Protein AF-A0A1Y2HJT8-F1 (afdb_monomer)

pLDDT: mean 83.28, std 17.01, range [41.62, 96.31]

Nearest PDB structures (foldseek):
  5lpi-assembly3_A  TM=7.945E-01  e=3.419E-09  Homo sapiens
  3hcs-assembly1_A  TM=4.960E-01  e=1.122E-01  Homo sapiens
  2d9k-assembly1_A  TM=3.117E-01  e=1.981E-01  Homo sapiens
  8fjk-assembly1_D  TM=6.613E-01  e=2.090E+00  Golden shiner reovirus
  7qbf-assembly1_C  TM=3.068E-01  e=7.071E+00  Homo sapiens

Structure (mmCIF, N/CA/C/O backbone):
data_AF-A0A1Y2HJT8-F1
#
_entry.id   AF-A0A1Y2HJT8-F1
#
loop_
_atom_site.group_PDB
_atom_site.id
_atom_site.type_symbol
_atom_site.label_atom_id
_atom_site.label_alt_id
_atom_site.label_comp_id
_atom_site.label_asym_id
_atom_site.label_entity_id
_atom_site.label_seq_id
_atom_site.pdbx_PDB_ins_code
_atom_site.Cartn_x
_atom_site.Cartn_y
_atom_site.Cartn_z
_atom_site.occupancy
_atom_site.B_iso_or_equiv
_atom_site.auth_seq_id
_atom_site.auth_comp_id
_atom_site.auth_asym_id
_atom_site.auth_atom_id
_atom_site.pdbx_PDB_model_num
ATOM 1 N N . MET A 1 1 ? 83.155 21.184 11.699 1.00 43.50 1 MET A N 1
ATOM 2 C CA . MET A 1 1 ? 82.517 20.005 11.073 1.00 43.50 1 MET A CA 1
ATOM 3 C C . MET A 1 1 ? 81.150 19.841 11.724 1.00 43.50 1 MET A C 1
ATOM 5 O O . MET A 1 1 ? 81.103 19.857 12.939 1.00 43.50 1 MET A O 1
ATOM 9 N N . SER A 1 2 ? 80.002 19.804 11.066 1.00 46.09 2 SER A N 1
ATOM 10 C CA . SER A 1 2 ? 79.662 19.894 9.652 1.00 46.09 2 SER A CA 1
ATOM 11 C C . SER A 1 2 ? 78.212 20.370 9.563 1.00 46.09 2 SER A C 1
ATOM 13 O O . SER A 1 2 ? 77.391 20.065 10.424 1.00 46.09 2 SER A O 1
ATOM 15 N N . THR A 1 3 ? 77.941 21.147 8.527 1.00 60.69 3 THR A N 1
ATOM 16 C CA . THR A 1 3 ? 76.623 21.565 8.058 1.00 60.69 3 THR A CA 1
ATOM 17 C C . THR A 1 3 ? 75.891 20.402 7.377 1.00 60.69 3 THR A C 1
ATOM 19 O O . THR A 1 3 ? 76.518 19.525 6.790 1.00 60.69 3 THR A O 1
ATOM 22 N N . ALA A 1 4 ? 74.561 20.435 7.388 1.00 49.19 4 ALA A N 1
ATOM 23 C CA . ALA A 1 4 ? 73.686 19.744 6.434 1.00 49.19 4 ALA A CA 1
ATOM 24 C C . ALA A 1 4 ? 72.440 20.643 6.306 1.00 49.19 4 ALA A C 1
ATOM 26 O O . ALA A 1 4 ? 71.782 20.887 7.310 1.00 49.19 4 ALA A O 1
ATOM 27 N N . SER A 1 5 ? 72.184 21.408 5.242 1.00 43.91 5 SER A N 1
ATOM 28 C CA . SER A 1 5 ? 72.193 21.207 3.782 1.00 43.91 5 SER A CA 1
ATOM 29 C C . SER A 1 5 ? 70.939 20.495 3.242 1.00 43.91 5 SER A C 1
ATOM 31 O O . SER A 1 5 ? 70.739 19.304 3.440 1.00 43.91 5 SER A O 1
ATOM 33 N N . ALA A 1 6 ? 70.127 21.340 2.600 1.00 47.78 6 ALA A N 1
ATOM 34 C CA . ALA A 1 6 ? 68.951 21.233 1.729 1.00 47.78 6 ALA A CA 1
ATOM 35 C C . ALA A 1 6 ? 68.464 19.889 1.121 1.00 47.78 6 ALA A C 1
ATOM 37 O O . ALA A 1 6 ? 69.253 19.118 0.591 1.00 47.78 6 ALA A O 1
ATOM 38 N N . ALA A 1 7 ? 67.117 19.772 1.118 1.00 55.16 7 ALA A N 1
ATOM 39 C CA . ALA A 1 7 ? 66.117 19.383 0.084 1.00 55.16 7 ALA A CA 1
ATOM 40 C C . ALA A 1 7 ? 66.413 18.274 -0.962 1.00 55.16 7 ALA A C 1
ATOM 42 O O . ALA A 1 7 ? 67.520 18.175 -1.479 1.00 55.16 7 ALA A O 1
ATOM 43 N N . PRO A 1 8 ? 65.387 17.487 -1.369 1.00 49.69 8 PRO A N 1
ATOM 44 C CA . PRO A 1 8 ? 64.546 17.836 -2.539 1.00 49.69 8 PRO A CA 1
ATOM 45 C C . PRO A 1 8 ? 63.045 17.499 -2.319 1.00 49.69 8 PRO A C 1
ATOM 47 O O . PRO A 1 8 ? 62.695 16.668 -1.493 1.00 49.69 8 PRO A O 1
ATOM 50 N N . GLY A 1 9 ? 62.074 18.204 -2.907 1.00 51.16 9 GLY A N 1
ATOM 51 C CA . GLY A 1 9 ? 61.703 18.083 -4.320 1.00 51.16 9 GLY A CA 1
ATOM 52 C C . GLY A 1 9 ? 60.765 16.884 -4.534 1.00 51.16 9 GLY A C 1
ATOM 53 O O . GLY A 1 9 ? 61.229 15.808 -4.893 1.00 51.16 9 GLY A O 1
ATOM 54 N N . GLY A 1 10 ? 59.461 17.065 -4.295 1.00 42.94 10 GLY A N 1
ATOM 55 C CA . GLY A 1 10 ? 58.412 16.072 -4.571 1.00 42.94 10 GLY A CA 1
ATOM 56 C C . GLY A 1 10 ? 57.472 16.555 -5.686 1.00 42.94 10 GLY A C 1
ATOM 57 O O . GLY A 1 10 ? 57.237 17.761 -5.784 1.00 42.94 10 GLY A O 1
ATOM 58 N N . PRO A 1 11 ? 56.971 15.661 -6.557 1.00 44.94 11 PRO A N 1
ATOM 59 C CA . PRO A 1 11 ? 56.365 16.034 -7.827 1.00 44.94 11 PRO A CA 1
ATOM 60 C C . PRO A 1 11 ? 54.976 16.648 -7.644 1.00 44.94 11 PRO A C 1
ATOM 62 O O . PRO A 1 11 ? 54.142 16.157 -6.885 1.00 44.94 11 PRO A O 1
ATOM 65 N N . SER A 1 12 ? 54.727 17.713 -8.403 1.00 52.94 12 SER A N 1
ATOM 66 C CA . SER A 1 12 ? 53.395 18.254 -8.640 1.00 52.94 12 SER A CA 1
ATOM 67 C C . SER A 1 12 ? 52.624 17.239 -9.487 1.00 52.94 12 SER A C 1
ATOM 69 O O . SER A 1 12 ? 52.831 17.131 -10.695 1.00 52.94 12 SER A O 1
ATOM 71 N N . VAL A 1 13 ? 51.796 16.425 -8.832 1.00 53.59 13 VAL A N 1
ATOM 72 C CA . VAL A 1 13 ? 50.850 15.545 -9.515 1.00 53.59 13 VAL A CA 1
ATOM 73 C C . VAL A 1 13 ? 49.698 16.405 -10.021 1.00 53.59 13 VAL A C 1
ATOM 75 O O . VAL A 1 13 ? 48.889 16.919 -9.251 1.00 53.59 13 VAL A O 1
ATOM 78 N N . ALA A 1 14 ? 49.660 16.606 -11.336 1.00 51.12 14 ALA A N 1
ATOM 79 C CA . ALA A 1 14 ? 48.489 17.121 -12.021 1.00 51.12 14 ALA A CA 1
ATOM 80 C C . ALA A 1 14 ? 47.338 16.139 -11.768 1.00 51.12 14 ALA A C 1
ATOM 82 O O . ALA A 1 14 ? 47.314 15.038 -12.318 1.00 51.12 14 ALA A O 1
ATOM 83 N N . GLY A 1 15 ? 46.424 16.525 -10.877 1.00 41.62 15 GLY A N 1
ATOM 84 C CA . GLY A 1 15 ? 45.178 15.817 -10.633 1.00 41.62 15 GLY A CA 1
ATOM 85 C C . GLY A 1 15 ? 44.339 15.841 -11.902 1.00 41.62 15 GLY A C 1
ATOM 86 O O . GLY A 1 15 ? 43.641 16.815 -12.174 1.00 41.62 15 GLY A O 1
ATOM 87 N N . GLY A 1 16 ? 44.450 14.775 -12.692 1.00 45.28 16 GLY A N 1
ATOM 88 C CA . GLY A 1 16 ? 43.502 14.464 -13.745 1.00 45.28 16 GLY A CA 1
ATOM 89 C C . GLY A 1 16 ? 42.124 14.298 -13.119 1.00 45.28 16 GLY A C 1
ATOM 90 O O . GLY A 1 16 ? 41.935 13.479 -12.221 1.00 45.28 16 GLY A O 1
ATOM 91 N N . GLN A 1 17 ? 41.180 15.110 -13.583 1.00 54.59 17 GLN A N 1
ATOM 92 C CA . GLN A 1 17 ? 39.759 14.942 -13.323 1.00 54.59 17 GLN A CA 1
ATOM 93 C C . GLN A 1 17 ? 39.335 13.579 -13.878 1.00 54.59 17 GLN A C 1
ATOM 95 O O . GLN A 1 17 ? 39.165 13.410 -15.085 1.00 54.59 17 GLN A O 1
ATOM 100 N N . ALA A 1 18 ? 39.218 12.593 -12.990 1.00 49.88 18 ALA A N 1
ATOM 101 C CA . ALA A 1 18 ? 38.551 11.340 -13.287 1.00 49.88 18 ALA A CA 1
ATOM 102 C C . ALA A 1 18 ? 37.048 11.569 -13.118 1.00 49.88 18 ALA A C 1
ATOM 104 O O . ALA A 1 18 ? 36.541 11.773 -12.018 1.00 49.88 18 ALA A O 1
ATOM 105 N N . ASN A 1 19 ? 36.403 11.608 -14.274 1.00 51.94 19 ASN A N 1
ATOM 106 C CA . ASN A 1 19 ? 34.976 11.643 -14.524 1.00 51.94 19 ASN A CA 1
ATOM 107 C C . ASN A 1 19 ? 34.209 10.604 -13.674 1.00 51.94 19 ASN A C 1
ATOM 109 O O . ASN A 1 19 ? 34.490 9.407 -13.718 1.00 51.94 19 ASN A O 1
ATOM 113 N N . GLU A 1 20 ? 33.289 11.141 -12.877 1.00 58.72 20 GLU A N 1
ATOM 114 C CA . GLU A 1 20 ? 31.968 10.642 -12.487 1.00 58.72 20 GLU A CA 1
ATOM 115 C C . GLU A 1 20 ? 31.609 9.197 -12.890 1.00 58.72 20 GLU A C 1
ATOM 117 O O . GLU A 1 20 ? 31.268 8.893 -14.027 1.00 58.72 20 GLU A O 1
ATOM 122 N N . THR A 1 21 ? 31.526 8.317 -11.893 1.00 55.56 21 THR A N 1
ATOM 123 C CA . THR A 1 21 ? 30.474 7.282 -11.834 1.00 55.56 21 THR A CA 1
ATOM 124 C C . THR A 1 21 ? 29.964 7.185 -10.396 1.00 55.56 21 THR A C 1
ATOM 126 O O . THR A 1 21 ? 29.971 6.139 -9.755 1.00 55.56 21 THR A O 1
ATOM 129 N N . GLU A 1 22 ? 29.522 8.320 -9.856 1.00 59.09 22 GLU A N 1
ATOM 130 C CA . GLU A 1 22 ? 28.626 8.327 -8.702 1.00 59.09 22 GLU A CA 1
ATOM 131 C C . GLU A 1 22 ? 27.215 8.031 -9.223 1.00 59.09 22 GLU A C 1
ATOM 133 O O . GLU A 1 22 ? 26.546 8.920 -9.745 1.00 59.09 22 GLU A O 1
ATOM 138 N N . GLY A 1 23 ? 26.765 6.772 -9.167 1.00 50.97 23 GLY A N 1
ATOM 139 C CA . GLY A 1 23 ? 25.439 6.473 -9.710 1.00 50.97 23 GLY A CA 1
ATOM 140 C C . GLY A 1 23 ? 24.954 5.031 -9.754 1.00 50.97 23 GLY A C 1
ATOM 141 O O . GLY A 1 23 ? 24.045 4.770 -10.532 1.00 50.97 23 GLY A O 1
ATOM 142 N N . ASP A 1 24 ? 25.472 4.111 -8.939 1.00 48.06 24 ASP A N 1
ATOM 143 C CA . ASP A 1 24 ? 24.858 2.779 -8.776 1.00 48.06 24 ASP A CA 1
ATOM 144 C C . ASP A 1 24 ? 23.810 2.764 -7.647 1.00 48.06 24 ASP A C 1
ATOM 146 O O . ASP A 1 24 ? 23.701 1.837 -6.855 1.00 48.06 24 ASP A O 1
ATOM 150 N N . TRP A 1 25 ? 23.020 3.832 -7.523 1.00 54.72 25 TRP A N 1
ATOM 151 C CA . TRP A 1 25 ? 21.911 3.879 -6.558 1.00 54.72 25 TRP A CA 1
ATOM 152 C C . TRP A 1 25 ? 20.639 3.204 -7.105 1.00 54.72 25 TRP A C 1
ATOM 154 O O . TRP A 1 25 ? 19.571 3.317 -6.508 1.00 54.72 25 TRP A O 1
ATOM 164 N N . ASN A 1 26 ? 20.739 2.522 -8.254 1.00 54.78 26 ASN A N 1
ATOM 165 C CA . ASN A 1 26 ? 19.622 1.924 -8.982 1.00 54.78 26 ASN A CA 1
ATOM 166 C C . ASN A 1 26 ? 19.944 0.524 -9.532 1.00 54.78 26 ASN A C 1
ATOM 168 O O . ASN A 1 26 ? 19.598 0.202 -10.666 1.00 54.78 26 ASN A O 1
ATOM 172 N N . LEU A 1 27 ? 20.637 -0.305 -8.751 1.00 57.38 27 LEU A N 1
ATOM 173 C CA . LEU A 1 27 ? 21.168 -1.582 -9.240 1.00 57.38 27 LEU A CA 1
ATOM 174 C C . LEU A 1 27 ? 20.083 -2.588 -9.697 1.00 57.38 27 LEU A C 1
ATOM 176 O O . LEU A 1 27 ? 20.407 -3.547 -10.389 1.00 57.38 27 LEU A O 1
ATOM 180 N N . ASP A 1 28 ? 18.795 -2.358 -9.405 1.00 70.19 28 ASP A N 1
ATOM 181 C CA . ASP A 1 28 ? 17.726 -3.284 -9.807 1.00 70.19 28 ASP A CA 1
ATOM 182 C C . ASP A 1 28 ? 16.522 -2.669 -10.533 1.00 70.19 28 ASP A C 1
ATOM 184 O O . ASP A 1 28 ? 15.676 -3.442 -10.990 1.00 70.19 28 ASP A O 1
ATOM 188 N N . PHE A 1 29 ? 16.377 -1.339 -10.656 1.00 88.00 29 PHE A N 1
ATOM 189 C CA . PHE A 1 29 ? 15.188 -0.726 -11.279 1.00 88.00 29 PHE A CA 1
ATOM 190 C C . PHE A 1 29 ? 13.863 -1.345 -10.778 1.00 88.00 29 PHE A C 1
ATOM 192 O O . PHE A 1 29 ? 12.926 -1.590 -11.544 1.00 88.00 29 PHE A O 1
ATOM 199 N N . THR A 1 30 ? 13.826 -1.700 -9.489 1.00 91.19 30 THR A N 1
ATOM 200 C CA . THR A 1 30 ? 12.803 -2.567 -8.896 1.00 91.19 30 THR A CA 1
ATOM 201 C C . THR A 1 30 ? 12.128 -1.865 -7.728 1.00 91.19 30 THR A C 1
ATOM 203 O O . THR A 1 30 ? 12.785 -1.335 -6.835 1.00 91.19 30 THR A O 1
ATOM 206 N N . CYS A 1 31 ? 10.798 -1.889 -7.708 1.00 92.88 31 CYS A N 1
ATOM 207 C CA . CYS A 1 31 ? 10.030 -1.424 -6.559 1.00 92.88 31 CYS A CA 1
ATOM 208 C C . CYS A 1 31 ? 10.126 -2.424 -5.402 1.00 92.88 31 CYS A C 1
ATOM 210 O O . CYS A 1 31 ? 9.783 -3.591 -5.563 1.00 92.88 31 CYS A O 1
ATOM 212 N N . VAL A 1 32 ? 10.498 -1.962 -4.208 1.00 92.19 32 VAL A N 1
ATOM 213 C CA . VAL A 1 32 ? 10.660 -2.835 -3.029 1.00 92.19 32 VAL A CA 1
ATOM 214 C C . VAL A 1 32 ? 9.343 -3.389 -2.468 1.00 92.19 32 VAL A C 1
ATOM 216 O O . VAL A 1 32 ? 9.360 -4.386 -1.759 1.00 92.19 32 VAL A O 1
ATOM 219 N N . PHE A 1 33 ? 8.199 -2.771 -2.784 1.00 94.75 33 PHE A N 1
ATOM 220 C CA . PHE A 1 33 ? 6.894 -3.168 -2.233 1.00 94.75 33 PHE A CA 1
ATOM 221 C C . PHE A 1 33 ? 6.113 -4.115 -3.149 1.00 94.75 33 PHE A C 1
ATOM 223 O O . PHE A 1 33 ? 5.450 -5.041 -2.684 1.00 94.75 33 PHE A O 1
ATOM 230 N N . CYS A 1 34 ? 6.123 -3.856 -4.461 1.00 94.19 34 CYS A N 1
ATOM 231 C CA . CYS A 1 34 ? 5.406 -4.682 -5.438 1.00 94.19 34 CYS A CA 1
ATOM 232 C C . CYS A 1 34 ? 6.320 -5.549 -6.302 1.00 94.19 34 CYS A C 1
ATOM 234 O O . CYS A 1 34 ? 5.803 -6.364 -7.059 1.00 94.19 34 CYS A O 1
ATOM 236 N N . GLU A 1 35 ? 7.640 -5.370 -6.213 1.00 92.31 35 GLU A N 1
ATOM 237 C CA . GLU A 1 35 ? 8.641 -6.123 -6.978 1.00 92.31 35 GLU A CA 1
ATOM 238 C C . GLU A 1 35 ? 8.443 -6.028 -8.502 1.00 92.31 35 GLU A C 1
ATOM 240 O O . GLU A 1 35 ? 8.835 -6.922 -9.257 1.00 92.31 35 GLU A O 1
ATOM 245 N N . GLU A 1 36 ? 7.825 -4.934 -8.968 1.00 92.88 36 GLU A N 1
ATOM 246 C CA . GLU A 1 36 ? 7.822 -4.533 -10.377 1.00 92.88 36 GLU A CA 1
ATOM 247 C C . GLU A 1 36 ? 9.243 -4.149 -10.771 1.00 92.88 36 GLU A C 1
ATOM 249 O O . GLU A 1 36 ? 9.843 -3.282 -10.137 1.00 92.88 36 GLU A O 1
ATOM 254 N N . VAL A 1 37 ? 9.754 -4.786 -11.822 1.00 90.69 37 VAL A N 1
ATOM 255 C CA . VAL A 1 37 ? 11.025 -4.424 -12.453 1.00 90.69 37 VAL A CA 1
ATOM 256 C C . VAL A 1 37 ? 10.702 -3.573 -13.671 1.00 90.69 37 VAL A C 1
ATOM 258 O O . VAL A 1 37 ? 10.051 -4.053 -14.604 1.00 90.69 37 VAL A O 1
ATOM 261 N N . ASN A 1 38 ? 11.151 -2.325 -13.681 1.00 89.75 38 ASN A N 1
ATOM 262 C CA . ASN A 1 38 ? 10.950 -1.423 -14.805 1.00 89.75 38 ASN A CA 1
ATOM 263 C C . ASN A 1 38 ? 12.186 -0.533 -14.979 1.00 89.75 38 ASN A C 1
ATOM 265 O O . ASN A 1 38 ? 12.435 0.267 -14.088 1.00 89.75 38 ASN A O 1
ATOM 269 N N . PRO A 1 39 ? 12.910 -0.582 -16.117 1.00 88.50 39 PRO A N 1
ATOM 270 C CA . PRO A 1 39 ? 14.101 0.247 -16.350 1.00 88.50 39 PRO A CA 1
ATOM 271 C C . PRO A 1 39 ? 13.847 1.760 -16.234 1.00 88.50 39 PRO A C 1
ATOM 273 O O . PRO A 1 39 ? 14.781 2.531 -16.038 1.00 88.50 39 PRO A O 1
ATOM 276 N N . GLU A 1 40 ? 12.591 2.204 -16.328 1.00 88.12 40 GLU A N 1
ATOM 277 C CA . GLU A 1 40 ? 12.212 3.594 -16.084 1.00 88.12 40 GLU A CA 1
ATOM 278 C C . GLU A 1 40 ? 12.166 3.963 -14.597 1.00 88.12 40 GLU A C 1
ATOM 280 O O . GLU A 1 40 ? 12.027 5.142 -14.294 1.00 88.12 40 GLU A O 1
ATOM 285 N N . PHE A 1 41 ? 12.282 3.018 -13.658 1.00 89.50 41 PHE A N 1
ATOM 286 C CA . PHE A 1 41 ? 12.358 3.272 -12.214 1.00 89.50 41 PHE A CA 1
ATOM 287 C C . PHE A 1 41 ? 13.697 3.885 -11.806 1.00 89.50 41 PHE A C 1
ATOM 289 O O . PHE A 1 41 ? 14.425 3.376 -10.964 1.00 89.50 41 PHE A O 1
ATOM 296 N N . VAL A 1 42 ? 14.013 5.032 -12.391 1.00 87.62 42 VAL A N 1
ATOM 297 C CA . VAL A 1 42 ? 14.924 6.018 -11.814 1.00 87.62 42 VAL A CA 1
ATOM 298 C C . VAL A 1 42 ? 14.273 6.668 -10.594 1.00 87.62 42 VAL A C 1
ATOM 300 O O . VAL A 1 42 ? 13.048 6.657 -10.477 1.00 87.62 42 VAL A O 1
ATOM 303 N N . GLN A 1 43 ? 15.071 7.268 -9.706 1.00 86.00 43 GLN A N 1
ATOM 304 C CA . GLN A 1 43 ? 14.616 7.812 -8.416 1.00 86.00 43 GLN A CA 1
ATOM 305 C C . GLN A 1 43 ? 13.286 8.586 -8.508 1.00 86.00 43 GLN A C 1
ATOM 307 O O . GLN A 1 43 ? 12.318 8.224 -7.852 1.00 86.00 43 GLN A O 1
ATOM 312 N N . GLN A 1 44 ? 13.187 9.566 -9.413 1.00 88.56 44 GLN A N 1
ATOM 313 C CA . GLN A 1 44 ? 11.973 10.374 -9.586 1.00 88.56 44 GLN A CA 1
ATOM 314 C C . GLN A 1 44 ? 10.739 9.555 -10.015 1.00 88.56 44 GLN A C 1
ATOM 316 O O . GLN A 1 44 ? 9.621 9.823 -9.574 1.00 88.56 44 GLN A O 1
ATOM 321 N N . ARG A 1 45 ? 10.918 8.561 -10.892 1.00 91.12 45 ARG A N 1
ATOM 322 C CA . ARG A 1 45 ? 9.828 7.681 -11.342 1.00 91.12 45 ARG A CA 1
ATOM 323 C C . ARG A 1 45 ? 9.430 6.690 -10.252 1.00 91.12 45 ARG A C 1
ATOM 325 O O . ARG A 1 45 ? 8.259 6.332 -10.160 1.00 91.12 45 ARG A O 1
ATOM 332 N N . LEU A 1 46 ? 10.380 6.279 -9.417 1.00 92.31 46 LEU A N 1
ATOM 333 C CA . LEU A 1 46 ? 10.133 5.415 -8.271 1.00 92.31 46 LEU A CA 1
ATOM 334 C C . LEU A 1 46 ? 9.361 6.161 -7.167 1.00 92.31 46 LEU A C 1
ATOM 336 O O . LEU A 1 46 ? 8.408 5.614 -6.614 1.00 92.31 46 LEU A O 1
ATOM 340 N N . ASP A 1 47 ? 9.676 7.438 -6.935 1.00 92.06 47 ASP A N 1
ATOM 341 C CA . ASP A 1 47 ? 8.911 8.312 -6.036 1.00 92.06 47 ASP A CA 1
ATOM 342 C C . ASP A 1 47 ? 7.456 8.469 -6.507 1.00 92.06 47 ASP A C 1
ATOM 344 O O . ASP A 1 47 ? 6.512 8.322 -5.723 1.00 92.06 47 ASP A O 1
ATOM 348 N N . GLU A 1 48 ? 7.248 8.712 -7.808 1.00 94.06 48 GLU A N 1
ATOM 349 C CA . GLU A 1 48 ? 5.902 8.760 -8.390 1.00 94.06 48 GLU A CA 1
ATOM 350 C C . GLU A 1 48 ? 5.181 7.415 -8.248 1.00 94.06 48 GLU A C 1
ATOM 352 O O . GLU A 1 48 ? 4.001 7.378 -7.874 1.00 94.06 48 GLU A O 1
ATOM 357 N N . HIS A 1 49 ? 5.893 6.309 -8.478 1.00 94.75 49 HIS A N 1
ATOM 358 C CA . HIS A 1 49 ? 5.355 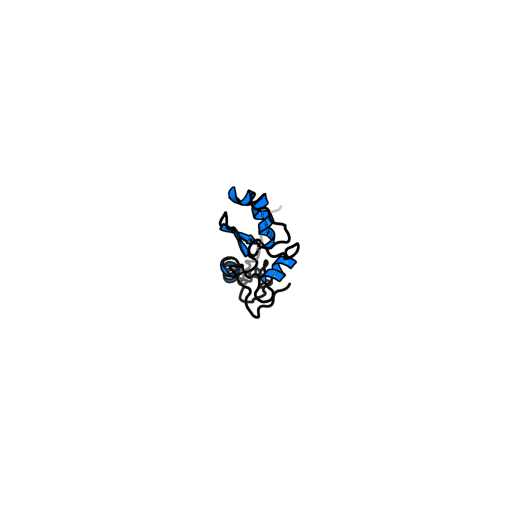4.973 -8.286 1.00 94.75 49 HIS A CA 1
ATOM 359 C C . HIS A 1 49 ? 4.879 4.770 -6.842 1.00 94.75 49 HIS A C 1
ATOM 361 O O . HIS A 1 49 ? 3.731 4.374 -6.631 1.00 94.75 49 HIS A O 1
ATOM 367 N N . TYR A 1 50 ? 5.686 5.106 -5.834 1.00 94.31 50 TYR A N 1
ATOM 368 C CA . TYR A 1 50 ? 5.293 4.991 -4.426 1.00 94.31 50 TYR A CA 1
ATOM 369 C C . TYR A 1 50 ? 4.080 5.867 -4.080 1.00 94.31 50 TYR A C 1
ATOM 371 O O . TYR A 1 50 ? 3.155 5.433 -3.375 1.00 94.31 50 TYR A O 1
ATOM 379 N N . TRP A 1 51 ? 4.035 7.080 -4.632 1.00 91.50 51 TRP A N 1
ATOM 380 C CA . TRP A 1 51 ? 2.995 8.057 -4.332 1.00 91.50 51 TRP A CA 1
ATOM 381 C C . TRP A 1 51 ? 1.654 7.788 -5.029 1.00 91.50 51 TRP A C 1
ATOM 383 O O . TRP A 1 51 ? 0.600 8.023 -4.431 1.00 91.50 51 TRP A O 1
ATOM 393 N N . ARG A 1 52 ? 1.644 7.312 -6.281 1.00 91.44 52 ARG A N 1
ATOM 394 C CA . ARG A 1 52 ? 0.407 7.219 -7.088 1.00 91.44 52 ARG A CA 1
ATOM 395 C C . ARG A 1 52 ? 0.074 5.825 -7.580 1.00 91.44 52 ARG A C 1
ATOM 397 O O . ARG A 1 52 ? -1.109 5.518 -7.706 1.00 91.44 52 ARG A O 1
ATOM 404 N N . GLU A 1 53 ? 1.073 4.996 -7.856 1.00 94.56 53 GLU A N 1
ATOM 405 C CA . GLU A 1 53 ? 0.869 3.824 -8.712 1.00 94.56 53 GLU A CA 1
ATOM 406 C C . GLU A 1 53 ? 0.956 2.496 -7.964 1.00 94.56 53 GLU A C 1
ATOM 408 O O . GLU A 1 53 ? 0.197 1.584 -8.279 1.00 94.56 53 GLU A O 1
ATOM 413 N N . CYS A 1 54 ? 1.840 2.380 -6.969 1.00 96.25 54 CYS A N 1
ATOM 414 C CA . CYS A 1 54 ? 2.170 1.114 -6.327 1.00 96.25 54 CYS A CA 1
ATOM 415 C C . CYS A 1 54 ? 0.924 0.477 -5.689 1.00 96.25 54 CYS A C 1
ATOM 417 O O . CYS A 1 54 ? 0.409 1.036 -4.712 1.00 96.25 54 CYS A O 1
ATOM 419 N N . PRO A 1 55 ? 0.449 -0.689 -6.178 1.00 95.56 55 PRO A N 1
ATOM 420 C CA . PRO A 1 55 ? -0.755 -1.336 -5.650 1.00 95.56 55 PRO A CA 1
ATOM 421 C C . PRO A 1 55 ? -0.586 -1.881 -4.225 1.00 95.56 55 PRO A C 1
ATOM 423 O O . PRO A 1 55 ? -1.578 -2.084 -3.526 1.00 95.56 55 PRO A O 1
ATOM 426 N N . CYS A 1 56 ? 0.660 -2.111 -3.795 1.00 95.94 56 CYS A N 1
ATOM 427 C CA . CYS A 1 56 ? 1.001 -2.582 -2.450 1.00 95.94 56 CYS A CA 1
ATOM 428 C C . CYS A 1 56 ? 0.986 -1.475 -1.389 1.00 95.94 56 CYS A C 1
ATOM 430 O O . CYS A 1 56 ? 1.051 -1.782 -0.202 1.00 95.94 56 CYS A O 1
ATOM 432 N N . LEU A 1 57 ? 0.863 -0.207 -1.788 1.00 96.31 57 LEU A N 1
ATOM 433 C CA . LEU A 1 57 ? 0.804 0.936 -0.884 1.00 96.31 57 LEU A CA 1
ATOM 434 C C . LEU A 1 57 ? -0.597 1.556 -0.896 1.00 96.31 57 LEU A C 1
ATOM 436 O O . LEU A 1 57 ? -1.198 1.758 -1.955 1.00 96.31 57 LEU A O 1
ATOM 440 N N . CYS A 1 58 ? -1.117 1.908 0.278 1.00 94.56 58 CYS A N 1
ATOM 441 C CA . CYS A 1 58 ? -2.373 2.640 0.397 1.00 94.56 58 CYS A CA 1
ATOM 442 C C . CYS A 1 58 ? -2.343 3.654 1.544 1.00 94.56 58 CYS A C 1
ATOM 444 O O . CYS A 1 58 ? -1.590 3.520 2.505 1.00 94.56 58 CYS A O 1
ATOM 446 N N . ALA A 1 59 ? -3.170 4.692 1.428 1.00 94.62 59 ALA A N 1
ATOM 447 C CA . ALA A 1 59 ? -3.335 5.675 2.488 1.00 94.62 59 ALA A CA 1
ATOM 448 C C . ALA A 1 59 ? -4.285 5.140 3.568 1.00 94.62 59 ALA A C 1
ATOM 450 O O . ALA A 1 59 ? -5.371 4.634 3.265 1.00 94.62 59 ALA A O 1
ATOM 451 N N . CYS A 1 60 ? -3.898 5.285 4.832 1.00 94.69 60 CYS A N 1
ATOM 452 C CA . CYS A 1 60 ? -4.763 4.988 5.965 1.00 94.69 60 CYS A CA 1
ATOM 453 C C . CYS A 1 60 ? -5.987 5.916 5.963 1.00 94.69 60 CYS A C 1
ATOM 455 O O . CYS A 1 60 ? -5.851 7.136 5.907 1.00 94.69 60 CYS A O 1
ATOM 457 N N . ALA A 1 61 ? -7.191 5.357 6.101 1.00 92.12 61 ALA A N 1
ATOM 458 C CA . ALA A 1 61 ? -8.435 6.133 6.096 1.00 92.12 61 ALA A CA 1
ATOM 459 C C . ALA A 1 61 ? -8.590 7.086 7.301 1.00 92.12 61 ALA A C 1
ATOM 461 O O . ALA A 1 61 ? -9.472 7.940 7.288 1.00 92.12 61 ALA A O 1
ATOM 462 N N . TYR A 1 62 ? -7.761 6.932 8.340 1.00 94.38 62 TYR A N 1
ATOM 463 C CA . TYR A 1 62 ? -7.865 7.699 9.584 1.00 94.38 62 TYR A CA 1
ATOM 464 C C . TYR A 1 62 ? -6.786 8.769 9.750 1.00 94.38 62 TYR A C 1
ATOM 466 O O . TYR A 1 62 ? -7.052 9.797 10.368 1.00 94.38 62 TYR A O 1
ATOM 474 N N . CYS A 1 63 ? -5.567 8.526 9.260 1.00 95.31 63 CYS A N 1
ATOM 475 C CA . CYS A 1 63 ? -4.448 9.468 9.386 1.00 95.31 63 CYS A CA 1
ATOM 476 C C . CYS A 1 63 ? -3.816 9.870 8.048 1.00 95.31 63 CYS A C 1
ATOM 478 O O . CYS A 1 63 ? -2.888 10.673 8.048 1.00 95.31 63 CYS A O 1
ATOM 480 N N . SER A 1 64 ? -4.291 9.315 6.930 1.00 93.88 64 SER A N 1
ATOM 481 C CA . SER A 1 64 ? -3.794 9.576 5.572 1.00 93.88 64 SER A CA 1
ATOM 482 C C . SER A 1 64 ? -2.327 9.205 5.323 1.00 93.88 64 SER A C 1
ATOM 484 O O . SER A 1 64 ? -1.791 9.517 4.264 1.00 93.88 64 SER A O 1
ATOM 486 N N . GLU A 1 65 ? -1.677 8.518 6.264 1.00 95.38 65 GLU A N 1
ATOM 487 C CA . GLU A 1 65 ? -0.314 8.021 6.095 1.00 95.38 65 GLU A CA 1
ATOM 488 C C . GLU A 1 65 ? -0.291 6.894 5.061 1.00 95.38 65 GLU A C 1
ATOM 490 O O . GLU A 1 65 ? -1.155 6.013 5.079 1.00 95.38 65 GLU A O 1
ATOM 495 N N . VAL A 1 66 ? 0.671 6.945 4.139 1.00 95.25 66 VAL A N 1
ATOM 496 C CA . VAL A 1 66 ? 0.864 5.900 3.133 1.00 95.25 66 VAL A CA 1
ATOM 497 C C . VAL A 1 66 ? 1.650 4.769 3.774 1.00 95.25 66 VAL A C 1
ATOM 499 O O . VAL A 1 66 ? 2.776 4.961 4.217 1.00 95.25 66 VAL A O 1
ATOM 502 N N . VAL A 1 67 ? 1.044 3.592 3.807 1.00 95.38 67 VAL A N 1
ATOM 503 C CA . VAL A 1 67 ? 1.602 2.384 4.416 1.00 95.38 67 VAL A CA 1
ATOM 504 C C . VAL A 1 67 ? 1.395 1.199 3.484 1.00 95.38 67 VAL A C 1
ATOM 506 O O . VAL A 1 67 ? 0.530 1.209 2.601 1.00 95.38 67 VAL A O 1
ATOM 509 N N . GLU A 1 68 ? 2.193 0.157 3.681 1.00 95.81 68 GLU A N 1
ATOM 510 C CA . GLU A 1 68 ? 1.996 -1.097 2.973 1.00 95.81 68 GLU A CA 1
ATOM 511 C C . GLU A 1 68 ? 0.677 -1.751 3.389 1.00 95.81 68 GLU A C 1
ATOM 513 O O . GLU A 1 68 ? 0.328 -1.828 4.570 1.00 95.81 68 GLU A O 1
ATOM 518 N N . VAL A 1 69 ? -0.061 -2.265 2.407 1.00 94.94 69 VAL A N 1
ATOM 519 C CA . VAL A 1 69 ? -1.354 -2.914 2.636 1.00 94.94 69 VAL A CA 1
ATOM 520 C C . VAL A 1 69 ? -1.211 -4.116 3.579 1.00 94.94 69 VAL A C 1
ATOM 522 O O . VAL A 1 69 ? -2.093 -4.329 4.414 1.00 94.94 69 VAL A O 1
ATOM 525 N N . ALA A 1 70 ? -0.114 -4.875 3.479 1.00 94.44 70 ALA A N 1
ATOM 526 C CA . ALA A 1 70 ? 0.176 -6.006 4.362 1.00 94.44 70 ALA A CA 1
ATOM 527 C C . ALA A 1 70 ? 0.374 -5.572 5.828 1.00 94.44 70 ALA A C 1
ATOM 529 O O . ALA A 1 70 ? -0.074 -6.267 6.743 1.00 94.44 70 ALA A O 1
ATOM 530 N N . ASN A 1 71 ? 0.941 -4.381 6.052 1.00 94.56 71 ASN A N 1
ATOM 531 C CA . ASN A 1 71 ? 1.238 -3.852 7.386 1.00 94.56 71 ASN A CA 1
ATOM 532 C C . ASN A 1 71 ? 0.150 -2.917 7.929 1.00 94.56 71 ASN A C 1
ATOM 534 O O . ASN A 1 71 ? 0.221 -2.498 9.084 1.00 94.56 71 ASN A O 1
ATOM 538 N N . MET A 1 72 ? -0.905 -2.638 7.158 1.00 94.44 72 MET A N 1
ATOM 539 C CA . MET A 1 72 ? -1.996 -1.754 7.581 1.00 94.44 72 MET A CA 1
ATOM 540 C C . MET A 1 72 ? -2.661 -2.217 8.889 1.00 94.44 72 MET A C 1
ATOM 542 O O . MET A 1 72 ? -3.057 -1.393 9.709 1.00 94.44 72 MET A O 1
ATOM 546 N N . HIS A 1 73 ? -2.765 -3.527 9.133 1.00 93.25 73 HIS A N 1
ATOM 547 C CA . HIS A 1 73 ? -3.287 -4.042 10.408 1.00 93.25 73 HIS A CA 1
ATOM 548 C C . HIS A 1 73 ? -2.426 -3.638 11.599 1.00 93.25 73 HIS A C 1
ATOM 550 O O . HIS A 1 73 ? -2.957 -3.245 12.637 1.00 93.25 73 HIS A O 1
ATOM 556 N N . THR A 1 74 ? -1.108 -3.751 11.450 1.00 92.88 74 THR A N 1
ATOM 557 C CA . THR A 1 74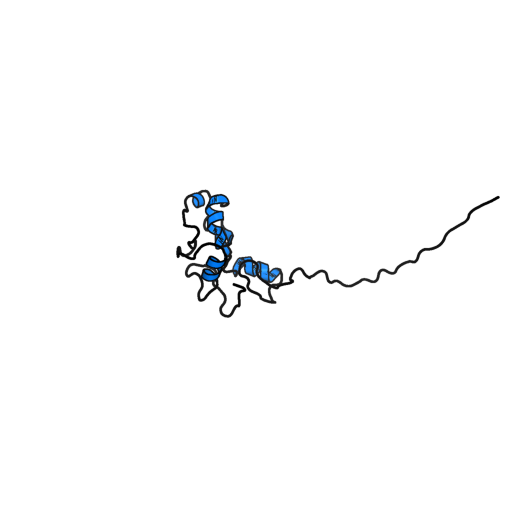 ? -0.135 -3.350 12.469 1.00 92.88 74 THR A CA 1
ATOM 558 C C . THR A 1 74 ? -0.195 -1.844 12.674 1.00 92.88 74 THR A C 1
ATOM 560 O O . THR A 1 74 ? -0.336 -1.400 13.813 1.00 92.88 74 THR A O 1
ATOM 563 N N . HIS A 1 75 ? -0.232 -1.079 11.578 1.00 94.88 75 HIS A N 1
ATOM 564 C CA . HIS A 1 75 ? -0.396 0.367 11.615 1.00 94.88 75 HIS A CA 1
ATOM 565 C C . HIS A 1 75 ? -1.629 0.768 12.435 1.00 94.88 75 HIS A C 1
ATOM 567 O O . HIS A 1 75 ? -1.509 1.491 13.418 1.00 94.88 75 HIS A O 1
ATOM 573 N N . LEU A 1 76 ? -2.816 0.250 12.101 1.00 93.50 76 LEU A N 1
ATOM 574 C CA . LEU A 1 76 ? -4.066 0.595 12.792 1.00 93.50 76 LEU A CA 1
ATOM 575 C C . LEU A 1 76 ? -4.042 0.262 14.293 1.00 93.50 76 LEU A C 1
ATOM 577 O O . LEU A 1 76 ? -4.651 0.98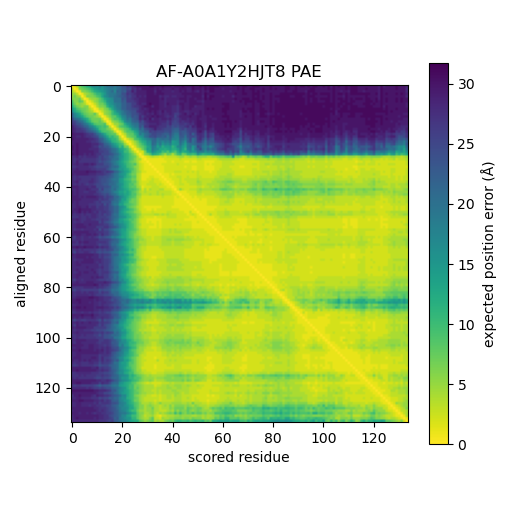3 15.084 1.00 93.50 76 LEU A O 1
ATOM 581 N N . LYS A 1 77 ? -3.344 -0.811 14.686 1.00 91.69 77 LYS A N 1
ATOM 582 C CA . LYS A 1 77 ? -3.281 -1.278 16.079 1.00 91.69 77 LYS A CA 1
ATOM 583 C C . LYS A 1 77 ? -2.248 -0.532 16.918 1.00 91.69 77 LYS A C 1
ATOM 585 O O . LYS A 1 77 ? -2.519 -0.262 18.087 1.00 91.69 77 LYS A O 1
ATOM 590 N N . LEU A 1 78 ? -1.074 -0.253 16.355 1.00 91.81 78 LEU A N 1
ATOM 591 C CA . LEU A 1 78 ? 0.109 0.133 17.131 1.00 91.81 78 LEU A CA 1
ATOM 592 C C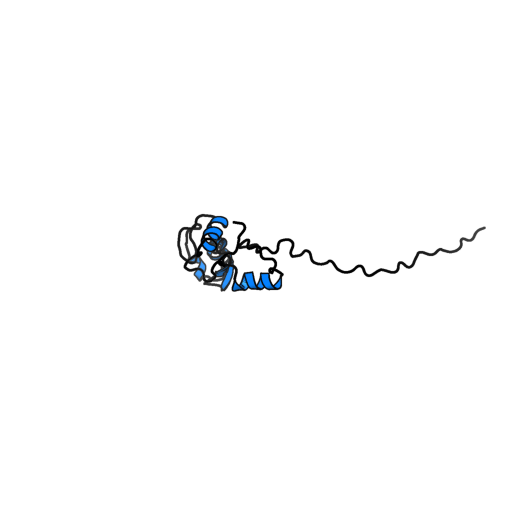 . LEU A 1 78 ? 0.660 1.517 16.773 1.00 91.81 78 LEU A C 1
ATOM 594 O O . LEU A 1 78 ? 1.201 2.187 17.647 1.00 91.81 78 LEU A O 1
ATOM 598 N N . GLU A 1 79 ? 0.514 1.957 15.524 1.00 94.25 79 GLU A N 1
ATOM 599 C CA . GLU A 1 79 ? 1.248 3.120 14.995 1.00 94.25 79 GLU A CA 1
ATOM 600 C C . GLU A 1 79 ? 0.326 4.280 14.601 1.00 94.25 79 GLU A C 1
ATOM 602 O O . GLU A 1 79 ? 0.759 5.430 14.507 1.00 94.25 79 GLU A O 1
ATOM 607 N N . CYS A 1 80 ? -0.959 4.006 14.363 1.00 95.62 80 CYS A N 1
ATOM 608 C CA . CYS A 1 80 ? -1.885 4.992 13.838 1.00 95.62 80 CYS A CA 1
ATOM 609 C C . CYS A 1 80 ? -2.110 6.120 14.848 1.00 95.62 80 CYS A C 1
ATOM 611 O O . CYS A 1 80 ? -2.546 5.913 15.982 1.00 95.62 80 CYS A O 1
ATOM 613 N N . LYS A 1 81 ? -1.867 7.349 14.385 1.00 94.06 81 LYS A N 1
ATOM 614 C CA . LYS A 1 81 ? -1.991 8.580 15.179 1.00 94.06 81 LYS A CA 1
ATOM 615 C C . LYS A 1 81 ? -3.448 8.923 15.509 1.00 94.06 81 LYS A C 1
ATOM 617 O O . LYS A 1 81 ? -3.704 9.671 16.448 1.00 94.06 81 LYS A O 1
ATOM 622 N N . SER A 1 82 ? -4.406 8.393 14.744 1.00 93.62 82 SER A N 1
ATOM 623 C CA . SER A 1 82 ? -5.826 8.663 14.962 1.00 93.62 82 SER A CA 1
ATOM 624 C C . SER A 1 82 ? -6.403 7.750 16.049 1.00 93.62 82 SER A C 1
ATOM 626 O O . SER A 1 82 ? -6.332 6.525 15.925 1.00 93.62 82 SER A O 1
ATOM 628 N N . PRO A 1 83 ? -7.058 8.300 17.087 1.00 87.94 83 PRO A N 1
ATOM 629 C CA . PRO A 1 83 ? -7.684 7.489 18.129 1.00 87.94 83 PRO A CA 1
ATOM 630 C C . PRO A 1 83 ? -8.825 6.608 17.595 1.00 87.94 83 PRO A C 1
ATOM 632 O O . PRO A 1 83 ? -9.122 5.575 18.190 1.00 87.94 83 PRO A O 1
ATOM 635 N N . GLN A 1 84 ? -9.434 6.971 16.460 1.00 86.94 84 GLN A N 1
ATOM 636 C CA . GLN A 1 84 ? -10.526 6.214 15.837 1.00 86.94 84 GLN A CA 1
ATOM 637 C C . GLN A 1 84 ? -10.064 4.876 15.238 1.00 86.94 84 GLN A C 1
ATOM 639 O O . GLN A 1 84 ? -10.863 3.947 15.132 1.00 86.94 84 GLN A O 1
ATOM 644 N N . ALA A 1 85 ? -8.779 4.744 14.892 1.00 87.62 85 ALA A N 1
ATOM 645 C CA . ALA A 1 85 ? -8.228 3.513 14.327 1.00 87.62 85 ALA A CA 1
ATOM 646 C C . ALA A 1 85 ? -8.200 2.353 15.337 1.00 87.62 85 ALA A C 1
ATOM 648 O O . ALA A 1 85 ? -8.363 1.197 14.951 1.00 87.62 85 ALA A O 1
ATOM 649 N N . LYS A 1 86 ? -8.081 2.656 16.639 1.00 78.75 86 LYS A N 1
ATOM 650 C CA . LYS A 1 86 ? -7.947 1.656 17.717 1.00 78.75 86 LYS A CA 1
ATOM 651 C C . LYS A 1 86 ? -9.168 0.740 17.872 1.00 78.75 86 LYS A C 1
ATOM 653 O O . LYS A 1 86 ? -9.062 -0.322 18.478 1.00 78.75 86 LYS A O 1
ATOM 658 N N . GLY A 1 87 ? -10.320 1.134 17.323 1.00 75.88 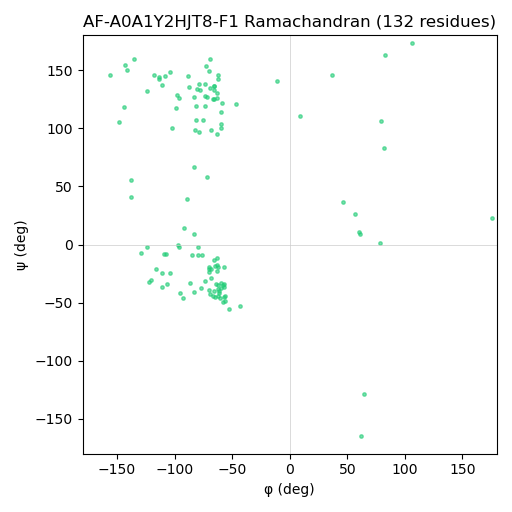87 GLY A N 1
ATOM 659 C CA . GLY A 1 87 ? -11.537 0.318 17.300 1.00 75.88 87 GLY A CA 1
ATOM 660 C C . GLY A 1 87 ? -11.612 -0.679 16.138 1.00 75.88 87 GLY A C 1
ATOM 661 O O . GLY A 1 87 ? -12.514 -1.515 16.113 1.00 75.88 87 GLY A O 1
ATOM 662 N N . VAL A 1 88 ? -10.696 -0.615 15.166 1.00 80.94 88 VAL A N 1
ATOM 663 C CA . VAL A 1 88 ? -10.719 -1.495 13.993 1.00 80.94 88 VAL A CA 1
ATOM 664 C C . VAL A 1 88 ? -10.081 -2.836 14.341 1.00 80.94 88 VAL A C 1
ATOM 666 O O . VAL A 1 88 ? -8.862 -2.997 14.319 1.00 80.94 88 VAL A O 1
ATOM 669 N N . GLN A 1 89 ? -10.917 -3.827 14.642 1.00 80.19 89 GLN A N 1
ATOM 670 C CA . GLN A 1 89 ? -10.485 -5.208 14.837 1.00 80.19 89 GLN A CA 1
ATOM 671 C C . GLN A 1 89 ? -10.817 -6.030 13.595 1.00 80.19 89 GLN A C 1
ATOM 673 O O . GLN A 1 89 ? -11.953 -6.445 13.380 1.00 80.19 89 GLN A O 1
ATOM 678 N N . LEU A 1 90 ? -9.804 -6.253 12.762 1.00 84.12 90 LEU A N 1
ATOM 679 C CA . LEU A 1 90 ? -9.864 -7.184 11.642 1.00 84.12 90 LEU A CA 1
ATOM 680 C C . LEU A 1 90 ? -8.813 -8.295 11.852 1.00 84.12 90 LEU A C 1
ATOM 682 O O . LEU A 1 90 ? -7.742 -8.031 12.420 1.00 84.12 90 LEU A O 1
ATOM 686 N N . PRO A 1 91 ? -9.094 -9.539 11.425 1.00 90.94 91 PRO A N 1
ATOM 687 C CA . PRO A 1 91 ? -8.106 -10.616 11.433 1.00 90.94 91 PRO A CA 1
ATOM 688 C C . PRO A 1 91 ? -6.919 -10.296 10.517 1.00 90.94 91 PRO A C 1
ATOM 690 O O . PRO A 1 91 ? -7.107 -9.740 9.435 1.00 90.94 91 PRO A O 1
ATOM 693 N N . ALA A 1 92 ? -5.701 -10.668 10.918 1.00 90.38 92 ALA A N 1
ATOM 694 C CA . ALA A 1 92 ? -4.477 -10.335 10.177 1.00 90.38 92 ALA A CA 1
ATOM 695 C C . ALA A 1 92 ? -4.419 -10.942 8.760 1.00 90.38 92 ALA A C 1
ATOM 697 O O . ALA A 1 92 ? -3.676 -10.461 7.914 1.00 90.38 92 ALA A O 1
ATOM 698 N N . ASP A 1 93 ? -5.217 -11.974 8.486 1.00 94.62 93 ASP A N 1
ATOM 699 C CA . ASP A 1 93 ? -5.328 -12.640 7.189 1.00 94.62 93 ASP A CA 1
ATOM 700 C C . ASP A 1 93 ? -6.429 -12.058 6.286 1.00 94.62 93 ASP A C 1
ATOM 702 O O . ASP A 1 93 ? -6.815 -12.681 5.292 1.00 94.62 93 ASP A O 1
ATOM 706 N N . THR A 1 94 ? -6.956 -10.876 6.619 1.00 95.38 94 THR A N 1
ATOM 707 C CA . THR A 1 94 ? -8.012 -10.199 5.854 1.00 95.38 94 THR A CA 1
ATOM 708 C C . THR A 1 94 ? -7.522 -8.907 5.213 1.00 95.38 94 THR A C 1
ATOM 710 O O . THR A 1 94 ? -6.763 -8.141 5.799 1.00 95.38 94 THR A O 1
ATOM 713 N N . CYS A 1 95 ? -7.981 -8.617 3.998 1.00 94.94 95 CYS A N 1
ATOM 714 C CA . CYS A 1 95 ? -7.660 -7.363 3.328 1.00 94.94 95 CYS A CA 1
ATOM 715 C C . CYS A 1 95 ? -8.402 -6.186 3.977 1.00 94.94 95 CYS A C 1
ATOM 717 O O . CYS A 1 95 ? -9.630 -6.177 4.036 1.00 94.94 95 CYS A O 1
ATOM 719 N N . VAL A 1 96 ? -7.681 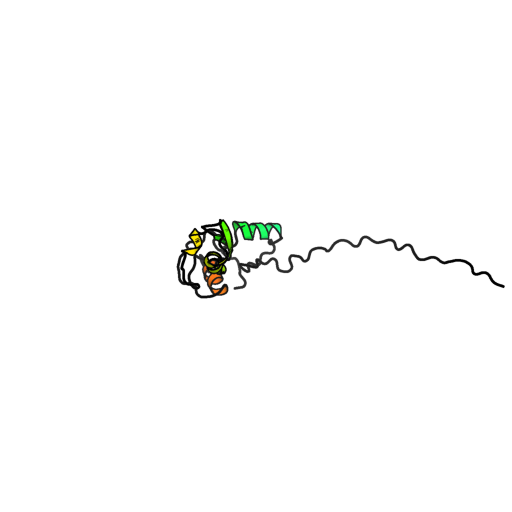-5.136 4.369 1.00 91.75 96 VAL A N 1
ATOM 720 C CA . VAL A 1 96 ? -8.260 -3.914 4.964 1.00 91.75 96 VAL A CA 1
ATOM 721 C C . VAL A 1 96 ? -9.158 -3.112 4.014 1.00 91.75 96 VAL A C 1
ATOM 723 O O . VAL A 1 96 ? -9.977 -2.320 4.468 1.00 91.75 96 VAL A O 1
ATOM 726 N N . MET A 1 97 ? -9.044 -3.332 2.699 1.00 93.12 97 MET A N 1
ATOM 727 C CA . MET A 1 97 ? -9.812 -2.600 1.685 1.00 93.12 97 MET A CA 1
ATOM 728 C C . MET A 1 97 ? -11.110 -3.315 1.298 1.00 93.12 97 MET A C 1
ATOM 730 O O . MET A 1 97 ? -12.162 -2.687 1.211 1.00 93.12 97 MET A O 1
ATOM 734 N N . CYS A 1 98 ? -11.059 -4.630 1.053 1.00 95.12 98 CYS A N 1
ATOM 735 C CA . CYS A 1 98 ? -12.223 -5.403 0.599 1.00 9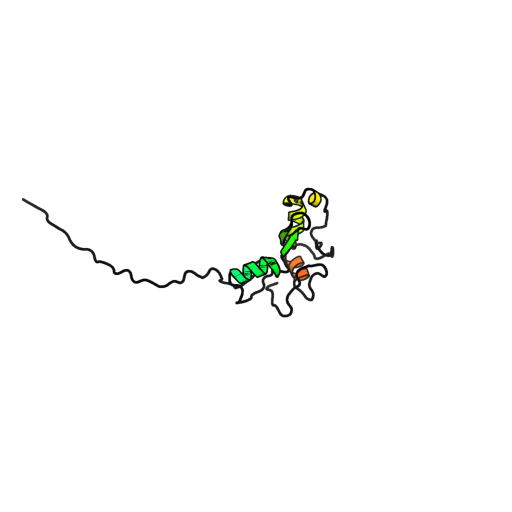5.12 98 CYS A CA 1
ATOM 736 C C . CYS A 1 98 ? -12.791 -6.370 1.645 1.00 95.12 98 CYS A C 1
ATOM 738 O O . CYS A 1 98 ? -13.848 -6.946 1.406 1.00 95.12 98 CYS A O 1
ATOM 740 N N . ARG A 1 99 ? -12.108 -6.554 2.783 1.00 93.44 99 ARG A N 1
ATOM 741 C CA . ARG A 1 99 ? -12.443 -7.506 3.860 1.00 93.44 99 ARG A CA 1
ATOM 742 C C . ARG A 1 99 ? -12.467 -8.981 3.443 1.00 93.44 99 ARG A C 1
ATOM 744 O O . ARG A 1 99 ? -12.891 -9.825 4.225 1.00 93.44 99 ARG A O 1
ATOM 751 N N . ALA A 1 100 ? -11.981 -9.312 2.246 1.00 94.75 100 ALA A N 1
ATOM 752 C CA . ALA A 1 100 ? -11.793 -10.697 1.833 1.00 94.75 100 ALA A CA 1
ATOM 753 C C . ALA A 1 100 ? -10.644 -11.346 2.617 1.00 94.75 100 ALA A C 1
ATOM 755 O O . ALA A 1 100 ? -9.672 -10.677 2.977 1.00 94.75 100 ALA A O 1
ATOM 756 N N . LYS A 1 101 ? -10.739 -12.657 2.840 1.00 95.62 101 LYS A N 1
ATOM 757 C CA . LYS A 1 101 ? -9.650 -13.464 3.394 1.00 95.62 101 LYS A CA 1
ATOM 758 C C . LYS A 1 101 ? -8.572 -13.650 2.323 1.00 95.62 101 LYS A C 1
ATOM 760 O O . LYS A 1 101 ? -8.862 -14.193 1.261 1.00 95.62 101 LYS A O 1
ATOM 765 N N . VAL A 1 102 ? -7.358 -13.182 2.594 1.00 94.50 102 VAL A N 1
ATOM 766 C CA . VAL A 1 102 ? -6.219 -13.215 1.658 1.00 94.50 102 VAL A CA 1
ATOM 767 C C . VAL A 1 102 ? -5.126 -14.187 2.095 1.00 94.50 102 VAL A C 1
ATOM 769 O O . VAL A 1 102 ? -4.411 -14.709 1.245 1.00 94.50 102 VAL A O 1
ATOM 772 N N . GLY A 1 103 ? -5.038 -14.482 3.395 1.00 93.81 103 GLY A N 1
ATOM 773 C CA . GLY A 1 103 ? -3.961 -15.274 3.992 1.00 93.81 103 GLY A CA 1
ATOM 774 C C . GLY A 1 103 ? -2.984 -14.412 4.793 1.00 93.81 103 GLY A C 1
ATOM 775 O O . GLY A 1 103 ? -3.092 -13.190 4.817 1.00 93.81 103 GLY A O 1
ATOM 776 N N . LEU A 1 104 ? -2.048 -15.060 5.486 1.00 90.44 104 LEU A N 1
ATOM 777 C CA . LEU A 1 104 ? -1.071 -14.385 6.343 1.00 90.44 104 LEU A CA 1
ATOM 778 C C . LEU A 1 104 ? 0.181 -13.972 5.558 1.00 90.44 104 LEU A C 1
ATOM 780 O O . LEU A 1 104 ? 0.648 -14.712 4.690 1.00 90.44 104 LEU A O 1
ATOM 784 N N . GLY A 1 105 ? 0.750 -12.826 5.936 1.00 90.75 105 GLY A N 1
ATOM 785 C CA . GLY A 1 105 ? 2.039 -12.340 5.444 1.00 90.75 105 GLY A CA 1
ATOM 786 C C . GLY A 1 105 ? 1.983 -11.609 4.102 1.00 90.75 105 GLY A C 1
ATOM 787 O O . GLY A 1 105 ? 1.029 -11.726 3.332 1.00 90.75 105 GLY A O 1
ATOM 788 N N . GLU A 1 106 ? 3.046 -10.861 3.814 1.00 92.00 106 GLU A N 1
ATOM 789 C CA . GLU A 1 106 ? 3.147 -9.962 2.657 1.00 92.00 106 GLU A CA 1
ATOM 790 C C . GLU A 1 106 ? 2.901 -10.676 1.327 1.00 92.00 106 GLU A C 1
ATOM 792 O O . GLU A 1 106 ? 2.113 -10.199 0.519 1.00 92.00 106 GLU A O 1
ATOM 797 N N . ALA A 1 107 ? 3.479 -11.863 1.119 1.00 93.19 107 ALA A N 1
ATOM 798 C CA . ALA A 1 107 ? 3.325 -12.609 -0.131 1.00 93.19 107 ALA A CA 1
ATOM 799 C C . ALA A 1 107 ? 1.852 -12.927 -0.462 1.00 93.19 107 ALA A C 1
ATOM 801 O O . ALA A 1 107 ? 1.449 -12.917 -1.626 1.00 93.19 107 ALA A O 1
ATOM 802 N N . ALA A 1 108 ? 1.018 -13.191 0.550 1.00 94.69 108 ALA A N 1
ATOM 803 C CA . ALA A 1 108 ? -0.409 -13.437 0.352 1.00 94.69 108 ALA A CA 1
ATOM 804 C C . ALA A 1 108 ? -1.149 -12.164 -0.087 1.00 94.69 108 ALA A C 1
ATOM 806 O O . ALA A 1 108 ? -1.948 -12.193 -1.027 1.00 94.69 108 ALA A O 1
ATOM 807 N N . PHE A 1 109 ? -0.828 -11.034 0.544 1.00 95.44 109 PHE A N 1
ATOM 808 C CA . PHE A 1 109 ? -1.363 -9.728 0.171 1.00 95.44 109 PHE A CA 1
ATOM 809 C C . PHE A 1 109 ? -0.878 -9.284 -1.212 1.00 95.44 109 PHE A C 1
ATOM 811 O O . PHE A 1 109 ? -1.704 -8.872 -2.024 1.00 95.44 109 PHE A O 1
ATOM 818 N N . ARG A 1 110 ? 0.413 -9.439 -1.528 1.00 94.62 110 ARG A N 1
ATOM 819 C CA . ARG A 1 110 ? 0.975 -9.155 -2.857 1.00 94.62 110 ARG A CA 1
ATOM 820 C C . ARG A 1 110 ? 0.251 -9.952 -3.933 1.00 94.62 110 ARG A C 1
ATOM 822 O O . ARG A 1 110 ? -0.243 -9.358 -4.885 1.00 94.62 110 ARG A O 1
ATOM 829 N N . ARG A 1 111 ? 0.057 -11.264 -3.748 1.00 94.50 111 ARG A N 1
ATOM 830 C CA . ARG A 1 111 ? -0.742 -12.074 -4.687 1.00 94.50 111 ARG A CA 1
ATOM 831 C C . ARG A 1 111 ? -2.165 -11.535 -4.856 1.00 94.50 111 ARG A C 1
ATOM 833 O O . ARG A 1 111 ? -2.629 -11.408 -5.983 1.00 94.50 111 ARG A O 1
ATOM 840 N N . HIS A 1 112 ? -2.844 -11.177 -3.765 1.00 95.94 112 HIS A N 1
ATOM 841 C CA . HIS A 1 112 ? -4.194 -10.605 -3.824 1.00 95.94 112 HIS A CA 1
ATOM 842 C C . HIS A 1 112 ? -4.258 -9.259 -4.570 1.00 95.94 112 HIS A C 1
ATOM 844 O O . HIS A 1 112 ? -5.256 -8.962 -5.227 1.00 95.94 112 HIS A O 1
ATOM 850 N N . LEU A 1 113 ? -3.221 -8.430 -4.447 1.00 96.00 113 LEU A N 1
ATOM 851 C CA . LEU A 1 113 ? -3.176 -7.086 -5.021 1.00 96.00 113 LEU A CA 1
ATOM 852 C C . LEU A 1 113 ? -2.676 -7.071 -6.466 1.00 96.00 113 LEU A C 1
ATOM 854 O O . LEU A 1 113 ? -3.139 -6.237 -7.240 1.00 96.00 113 LEU A O 1
ATOM 858 N N . LEU A 1 114 ? -1.761 -7.975 -6.819 1.00 94.75 114 LEU A N 1
ATOM 859 C CA . LEU A 1 114 ? -0.996 -7.922 -8.064 1.00 94.75 114 LEU A CA 1
ATOM 860 C C . LEU A 1 114 ? -1.464 -8.922 -9.128 1.00 94.75 114 LEU A C 1
ATOM 862 O O . LEU A 1 114 ? -1.262 -8.682 -10.315 1.00 94.75 114 LEU A O 1
ATOM 866 N N . VAL A 1 115 ? -2.106 -10.029 -8.739 1.00 91.44 115 VAL A N 1
ATOM 867 C CA . VAL A 1 115 ? -2.543 -11.064 -9.690 1.00 91.44 115 VAL A CA 1
ATOM 868 C C . VAL A 1 115 ? -3.933 -10.747 -10.251 1.00 91.44 115 VAL A C 1
ATOM 870 O O . VAL A 1 115 ? -4.867 -10.406 -9.521 1.00 91.44 115 VAL A O 1
ATOM 873 N N . GLY A 1 116 ? -4.094 -10.905 -11.568 1.00 89.38 116 GLY A N 1
ATOM 874 C CA . GLY A 1 116 ? -5.369 -10.698 -12.258 1.00 89.38 116 GLY A CA 1
ATOM 875 C C . GLY A 1 116 ? -5.837 -9.241 -12.189 1.00 89.38 116 GLY A C 1
ATOM 876 O O . GLY A 1 116 ? -5.084 -8.328 -12.508 1.00 89.38 116 GLY A O 1
ATOM 877 N N . SER A 1 117 ? -7.085 -9.011 -11.766 1.00 89.50 117 SER A N 1
ATOM 878 C CA . SER A 1 117 ? -7.632 -7.658 -11.562 1.00 89.50 117 SER A CA 1
ATOM 879 C C . SER A 1 117 ? -7.205 -7.004 -10.237 1.00 89.50 117 SER A C 1
ATOM 881 O O . SER A 1 117 ? -7.634 -5.884 -9.938 1.00 89.50 117 SER A O 1
ATOM 883 N N . GLY A 1 118 ? -6.438 -7.722 -9.409 1.00 93.44 118 GLY A N 1
ATOM 884 C CA . GLY A 1 118 ? -6.112 -7.330 -8.042 1.00 93.44 118 GLY A CA 1
ATOM 885 C C . GLY A 1 118 ? -7.337 -7.220 -7.127 1.00 93.44 118 GLY A C 1
ATOM 886 O O . GLY A 1 118 ? -8.449 -7.663 -7.442 1.00 93.44 118 GLY A O 1
ATOM 887 N N . CYS A 1 119 ? -7.147 -6.571 -5.978 1.00 95.75 119 CYS A N 1
ATOM 888 C CA . CYS A 1 119 ? -8.210 -6.317 -5.011 1.00 95.75 119 CYS A CA 1
ATOM 889 C C . CYS A 1 119 ? -9.307 -5.421 -5.603 1.00 95.75 119 CYS A C 1
ATOM 891 O O . CYS A 1 119 ? -9.044 -4.296 -6.032 1.00 95.75 119 CYS A O 1
ATOM 893 N N . ALA A 1 120 ? -10.568 -5.858 -5.546 1.00 93.75 120 ALA A N 1
ATOM 894 C CA . ALA A 1 120 ? -11.703 -5.114 -6.098 1.00 93.75 120 ALA A CA 1
ATOM 895 C C . ALA A 1 120 ? -11.845 -3.691 -5.523 1.00 93.75 120 ALA A C 1
ATOM 897 O O . ALA A 1 120 ? -12.167 -2.767 -6.268 1.00 93.75 120 ALA A O 1
ATOM 898 N N . LYS A 1 121 ? -11.551 -3.509 -4.228 1.00 95.06 121 LYS A N 1
ATOM 899 C CA . LYS A 1 121 ? -11.674 -2.229 -3.507 1.00 95.06 121 LYS A CA 1
ATOM 900 C C . LYS A 1 121 ? -10.367 -1.439 -3.397 1.00 95.06 121 LYS A C 1
ATOM 902 O O . LYS A 1 121 ? -10.385 -0.359 -2.816 1.00 95.06 121 LYS A O 1
ATOM 907 N N . ALA A 1 122 ? -9.256 -1.946 -3.934 1.00 93.00 122 ALA A N 1
ATOM 908 C CA . ALA A 1 122 ? -8.030 -1.162 -3.976 1.00 93.00 122 ALA A CA 1
ATOM 909 C C . ALA A 1 122 ? -8.198 0.051 -4.893 1.00 93.00 122 ALA A C 1
ATOM 911 O O . ALA A 1 122 ? -8.699 -0.073 -6.014 1.00 93.00 122 ALA A O 1
ATOM 912 N N . VAL A 1 123 ? -7.764 1.210 -4.394 1.00 91.44 123 VAL A N 1
ATOM 913 C CA . VAL A 1 123 ? -7.730 2.468 -5.153 1.00 91.44 123 VAL A CA 1
ATOM 914 C C . VAL A 1 123 ? -6.727 2.360 -6.302 1.00 91.44 123 VAL A C 1
ATOM 916 O O . VAL A 1 123 ? -7.006 2.802 -7.411 1.00 91.44 123 VAL A O 1
ATOM 919 N N . ARG A 1 124 ? -5.579 1.727 -6.041 1.00 93.62 124 ARG A N 1
ATOM 920 C CA . ARG A 1 124 ? -4.514 1.485 -7.017 1.00 93.62 124 ARG A CA 1
ATOM 921 C C . ARG A 1 124 ? -4.642 0.063 -7.557 1.00 93.62 124 ARG A C 1
ATOM 923 O O . ARG A 1 124 ? -4.766 -0.884 -6.781 1.00 93.62 124 ARG A O 1
ATOM 930 N N . 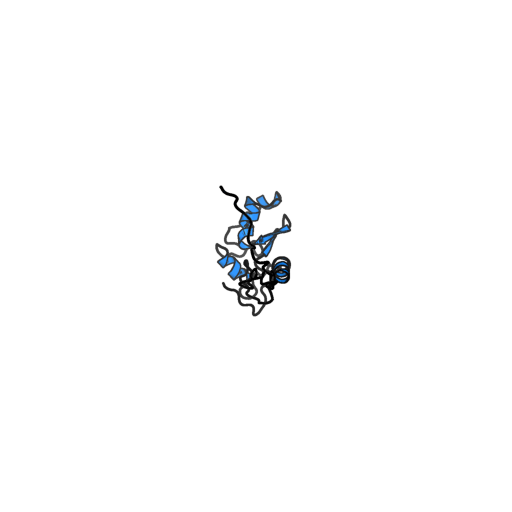LYS A 1 125 ? -4.660 -0.080 -8.882 1.00 93.44 125 LYS A N 1
ATOM 931 C CA . LYS A 1 125 ? -4.817 -1.368 -9.574 1.00 93.44 125 LYS A CA 1
ATOM 932 C C . LYS A 1 125 ? -3.480 -1.840 -10.137 1.00 93.44 125 LYS A C 1
ATOM 934 O O . LYS A 1 125 ? -2.676 -0.991 -10.522 1.00 93.44 125 LYS A O 1
ATOM 939 N N . PRO A 1 126 ? -3.241 -3.160 -10.212 1.00 92.94 126 PRO A N 1
ATOM 940 C CA . PRO A 1 126 ? -2.068 -3.669 -10.902 1.00 92.94 126 PRO A CA 1
ATOM 941 C C . PRO A 1 126 ? -2.121 -3.299 -12.382 1.00 92.94 126 PRO A C 1
ATOM 943 O O . PRO A 1 126 ? -3.194 -3.234 -12.992 1.00 92.94 126 PRO A O 1
ATOM 946 N N . LYS A 1 127 ? -0.948 -3.048 -12.957 1.00 89.75 127 LYS A N 1
ATOM 947 C CA . LYS A 1 127 ? -0.808 -2.752 -14.381 1.00 89.75 127 LYS A CA 1
ATOM 948 C C . LYS A 1 127 ? -0.898 -4.062 -15.164 1.00 89.75 127 LYS A C 1
ATOM 950 O O . LYS A 1 127 ? -0.247 -5.048 -14.824 1.00 89.75 127 LYS A O 1
ATOM 955 N N . LEU A 1 128 ? -1.697 -4.077 -16.229 1.00 85.25 128 LEU A N 1
ATOM 956 C CA . LEU A 1 128 ? -1.796 -5.244 -17.107 1.00 85.25 128 LEU A CA 1
ATOM 957 C C . LEU A 1 128 ? -0.461 -5.480 -17.825 1.00 85.25 128 LEU A C 1
ATOM 959 O O . LEU A 1 128 ? 0.153 -4.541 -18.320 1.00 85.25 128 LEU A O 1
ATOM 963 N N . GLY A 1 129 ? -0.026 -6.740 -17.898 1.00 82.38 129 GLY A N 1
ATOM 964 C CA . GLY A 1 129 ? 1.197 -7.128 -18.611 1.00 82.38 129 GLY A CA 1
ATOM 965 C C . GLY A 1 129 ? 2.508 -6.850 -17.866 1.00 82.38 129 GLY A C 1
ATOM 966 O O . GLY A 1 129 ? 3.571 -7.171 -18.393 1.00 82.38 129 GLY A O 1
ATOM 967 N N . VAL A 1 130 ? 2.452 -6.309 -16.645 1.00 86.62 130 VAL A N 1
ATOM 968 C CA . VAL A 1 130 ? 3.633 -6.140 -15.792 1.00 86.62 130 VAL A CA 1
ATOM 969 C C . VAL A 1 130 ? 4.009 -7.464 -15.133 1.00 86.62 130 VAL A C 1
ATOM 971 O O . VAL A 1 130 ? 3.151 -8.220 -14.675 1.00 86.62 130 VAL A O 1
ATOM 974 N N . LYS A 1 131 ? 5.315 -7.746 -15.096 1.00 79.38 131 LYS A N 1
ATOM 975 C CA . LYS A 1 131 ? 5.879 -8.892 -14.381 1.00 79.38 131 LYS A CA 1
ATOM 976 C C . LYS A 1 131 ? 6.363 -8.435 -13.010 1.00 79.38 131 LYS A C 1
ATOM 978 O O . LYS A 1 131 ? 7.168 -7.514 -12.912 1.00 79.38 131 LYS A O 1
ATOM 983 N N . TYR A 1 132 ? 5.886 -9.120 -11.983 1.00 86.31 132 TYR A N 1
ATOM 984 C CA . TYR A 1 132 ? 6.290 -8.942 -10.593 1.00 86.31 132 TYR A CA 1
ATOM 985 C C . TYR A 1 132 ? 7.131 -10.154 -10.165 1.00 86.31 132 TYR A C 1
ATOM 987 O O . TYR A 1 132 ? 6.844 -11.271 -10.612 1.00 86.31 132 TYR A O 1
ATOM 995 N N . ARG A 1 133 ? 8.149 -9.971 -9.315 1.00 82.94 133 ARG A N 1
ATOM 996 C CA . ARG A 1 133 ? 8.911 -11.093 -8.724 1.00 82.94 133 ARG A CA 1
ATOM 997 C C . ARG A 1 133 ? 8.183 -11.655 -7.483 1.00 82.94 133 ARG A C 1
ATOM 999 O O . ARG A 1 133 ? 8.670 -11.491 -6.379 1.00 82.94 133 ARG A O 1
ATOM 1006 N N . LEU A 1 134 ? 7.005 -12.262 -7.680 1.00 73.06 134 LEU A N 1
ATOM 1007 C CA . LEU A 1 134 ? 6.137 -12.819 -6.616 1.00 73.06 134 LEU A CA 1
ATOM 1008 C C . LEU A 1 134 ? 6.658 -14.106 -5.963 1.00 73.06 134 LEU A C 1
ATOM 1010 O O . LEU A 1 134 ? 7.288 -14.918 -6.677 1.00 73.06 134 LEU A O 1
#

Sequence (134 aa):
MSTASAAPGGPSVAGGQANETEGDWNLDFTCVFCEEVNPEFVQQRLDEHYWRECPCLCACAYCSEVVEVANMHTHLKLECKSPQAKGVQLPADTCVMCRAKVGL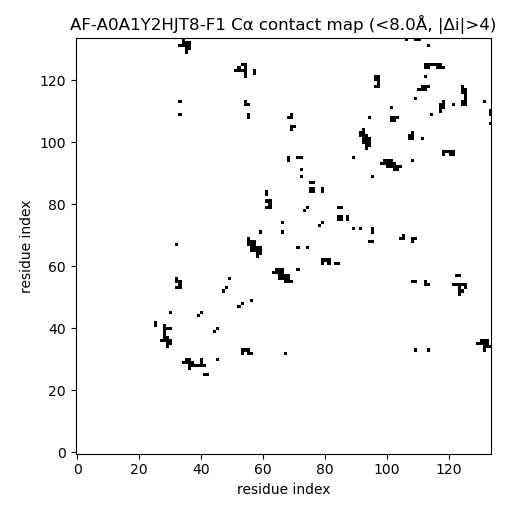GEAAFRRHLLVGSGCAKAVRKPKLGVKYRL

Solvent-accessible surface area (backbone atoms only — not comparable to full-atom values): 8511 Å² total; per-residue (Å²): 140,82,90,83,86,82,87,83,93,78,84,86,75,79,80,74,85,78,79,84,83,87,71,79,87,57,87,66,21,53,43,91,78,62,35,38,62,39,90,72,41,42,72,73,50,41,53,49,32,65,74,70,46,40,43,42,45,42,62,40,95,70,67,63,49,75,40,44,57,66,49,41,64,55,34,35,71,76,65,51,85,33,78,76,35,65,74,69,85,71,64,83,32,39,38,90,67,68,65,46,81,51,44,69,60,54,72,28,39,49,49,47,30,56,49,83,78,23,44,89,55,46,91,37,55,44,65,85,94,66,63,53,76,125

Radius of gyration: 26.17 Å; Cα contacts (8 Å, |Δi|>4): 163; chains: 1; bounding box: 95×37×37 Å

Mean predicted aligned error: 11.02 Å

Organism: NCBI:txid765915

InterPro domains:
  IPR048738 Centrosomal protein CEP104, Zn finger domain [PF21039] (30-83)
  IPR052607 Centrosomal protein 104 kDa-like [PTHR13371] (22-125)

Secondary structure (DSSP, 8-state):
------------------------TTSS-B-TTT-BB-TT--HHHHHHIIIII-TTEEE-TTT--EEETTTHHHIIIII-S-GGGGG----TTB-TTT--B--SSHHHHHHHHHSTT--TT-SS-PPTT--B--

Foldseek 3Di:
DDDDDDDDDDDDPPPDPDDDPPDCPCVFCAQPQLQFGDPPSDPVVNVVCQVPAPLQWDADPFQRDIDGQLCVVVCLCPPPPGPVSNPDDQDSQAGPFQRDRQGHDSVSQSCQQAPDQHDPRGPHTHDPPTDHPD